Protein AF-A0A167GWU0-F1 (afdb_monomer_lite)

Structure (mmCIF, N/CA/C/O backbone):
data_AF-A0A167GWU0-F1
#
_entry.id   AF-A0A167GWU0-F1
#
loop_
_atom_site.group_PDB
_atom_site.id
_atom_site.type_symbol
_atom_site.label_atom_id
_atom_site.label_alt_id
_atom_site.label_comp_id
_atom_site.label_asym_id
_atom_site.label_entity_id
_atom_site.label_seq_id
_atom_site.pdbx_PDB_ins_code
_atom_site.Cartn_x
_atom_site.Cartn_y
_atom_site.Cartn_z
_atom_site.occupancy
_atom_site.B_iso_or_equiv
_atom_site.auth_seq_id
_atom_site.auth_comp_id
_atom_site.auth_asym_id
_atom_site.auth_atom_id
_atom_site.pdbx_PDB_model_num
ATOM 1 N N . MET A 1 1 ? -17.012 -25.084 9.231 1.00 38.91 1 MET A N 1
ATOM 2 C CA . MET A 1 1 ? -17.156 -23.692 8.754 1.00 38.91 1 MET A CA 1
ATOM 3 C C . MET A 1 1 ? -16.104 -22.849 9.456 1.00 38.91 1 MET A C 1
ATOM 5 O O . MET A 1 1 ? -16.032 -22.906 10.677 1.00 38.91 1 MET A O 1
ATOM 9 N N . GLN A 1 2 ? -15.215 -22.187 8.713 1.00 44.09 2 GLN A N 1
ATOM 10 C CA . GLN A 1 2 ? -14.111 -21.420 9.297 1.00 44.09 2 GLN A CA 1
ATOM 11 C C . GLN A 1 2 ? -14.664 -20.169 9.999 1.00 44.09 2 GLN A C 1
ATOM 13 O O . GLN A 1 2 ? -15.200 -19.278 9.348 1.00 44.09 2 GLN A O 1
ATOM 18 N N . HIS A 1 3 ? -14.544 -20.119 11.328 1.00 43.56 3 HIS A N 1
ATOM 19 C CA . HIS A 1 3 ? -14.848 -18.955 12.165 1.00 43.56 3 HIS A CA 1
ATOM 20 C C . HIS A 1 3 ? -13.765 -17.880 11.988 1.00 43.56 3 HIS A C 1
ATOM 22 O O . HIS A 1 3 ? -12.980 -17.616 12.888 1.00 43.56 3 HIS A O 1
ATOM 28 N N . ASN A 1 4 ? -13.703 -17.272 10.809 1.00 50.03 4 ASN A N 1
ATOM 29 C CA . ASN A 1 4 ? -12.972 -16.027 10.586 1.00 50.03 4 ASN A CA 1
ATOM 30 C C . ASN A 1 4 ? -14.001 -14.965 10.199 1.00 50.03 4 ASN A C 1
ATOM 32 O O . ASN A 1 4 ? -14.009 -14.471 9.074 1.00 50.03 4 ASN A O 1
ATOM 36 N N . ALA A 1 5 ? -14.936 -14.678 11.107 1.00 53.50 5 ALA A N 1
ATOM 37 C CA . ALA A 1 5 ? -15.789 -13.514 10.938 1.00 53.50 5 ALA A CA 1
ATOM 38 C C . ALA A 1 5 ? -14.873 -12.286 10.983 1.00 53.50 5 ALA A C 1
ATOM 40 O O . ALA A 1 5 ? -14.106 -12.119 11.930 1.00 53.50 5 ALA A O 1
ATOM 41 N N . ILE A 1 6 ? -14.901 -11.467 9.933 1.00 60.66 6 ILE A N 1
ATOM 42 C CA . ILE A 1 6 ? -14.272 -10.148 9.942 1.00 60.66 6 ILE A CA 1
ATOM 43 C C . ILE A 1 6 ? -15.038 -9.338 10.991 1.00 60.66 6 ILE A C 1
ATOM 45 O O . ILE A 1 6 ? -16.101 -8.793 10.711 1.00 60.66 6 ILE A O 1
ATOM 49 N N . THR A 1 7 ? -14.560 -9.357 12.232 1.00 53.78 7 THR A N 1
ATOM 50 C CA . THR A 1 7 ? -15.214 -8.657 13.335 1.00 53.78 7 THR A CA 1
ATOM 51 C C . THR A 1 7 ? -14.831 -7.186 13.244 1.00 53.78 7 THR A C 1
ATOM 53 O O . THR A 1 7 ? -13.698 -6.818 13.560 1.00 53.78 7 THR A O 1
ATOM 56 N N . LEU A 1 8 ? -15.768 -6.355 12.784 1.00 60.56 8 LEU A N 1
ATOM 57 C CA . LEU A 1 8 ? -15.692 -4.900 12.930 1.00 60.56 8 LEU A CA 1
ATOM 58 C C . LEU A 1 8 ? -15.507 -4.574 14.420 1.00 60.56 8 LEU A C 1
ATOM 60 O O . LEU A 1 8 ? -16.076 -5.245 15.290 1.00 60.56 8 LEU A O 1
ATOM 64 N N . ARG A 1 9 ? -14.636 -3.611 14.744 1.00 62.53 9 ARG A N 1
ATOM 65 C CA . ARG A 1 9 ? -14.279 -3.339 16.150 1.00 62.53 9 ARG A CA 1
ATOM 66 C C . ARG A 1 9 ? -15.405 -2.596 16.861 1.00 62.53 9 ARG A C 1
ATOM 68 O O . ARG A 1 9 ? -15.515 -2.685 18.087 1.00 62.53 9 ARG A O 1
ATOM 75 N N . SER A 1 10 ? -16.236 -1.891 16.101 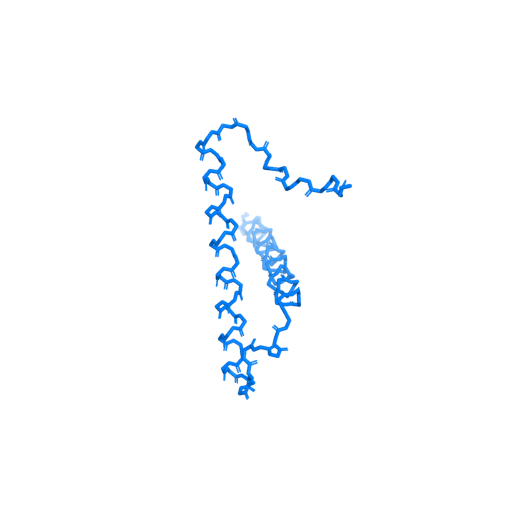1.00 57.38 10 SER A N 1
ATOM 76 C CA . SER A 1 10 ? -17.413 -1.210 16.613 1.00 57.38 10 SER A CA 1
ATOM 77 C C . SER A 1 10 ? -18.695 -2.007 16.403 1.00 57.38 10 SER A C 1
ATOM 79 O O . SER A 1 10 ? -18.858 -2.676 15.394 1.00 57.38 10 SER A O 1
ATOM 81 N N . LYS A 1 11 ? -19.620 -1.890 17.363 1.00 64.12 11 LYS A N 1
ATOM 82 C CA . LYS A 1 11 ? -20.971 -2.479 17.323 1.00 64.12 11 LYS A CA 1
ATOM 83 C C . LYS A 1 11 ? -22.065 -1.429 17.083 1.00 64.12 11 LYS A C 1
ATOM 85 O O . LYS A 1 11 ? -23.242 -1.707 17.297 1.00 64.12 11 LYS A O 1
ATOM 90 N N . THR A 1 12 ? -21.683 -0.197 16.736 1.00 63.97 12 THR A N 1
ATOM 91 C CA . THR A 1 12 ? -22.611 0.888 16.394 1.00 63.97 12 THR A CA 1
ATOM 92 C C . THR A 1 12 ? -22.604 1.120 14.887 1.00 63.97 12 THR A C 1
ATOM 94 O O . THR A 1 12 ? -21.541 1.257 14.285 1.00 63.97 12 THR A O 1
ATOM 97 N N . VAL A 1 13 ? -23.798 1.204 14.294 1.00 69.88 13 VAL A N 1
ATOM 98 C CA . VAL A 1 13 ? -24.017 1.280 12.836 1.00 69.88 13 VAL A CA 1
ATOM 99 C C . VAL A 1 13 ? -23.198 2.400 12.180 1.00 69.88 13 VAL A C 1
ATOM 101 O O . VAL A 1 13 ? -22.617 2.215 11.117 1.00 69.88 13 VAL A O 1
ATOM 104 N N . GLU A 1 14 ? -23.090 3.558 12.830 1.00 71.38 14 GLU A N 1
ATOM 105 C CA .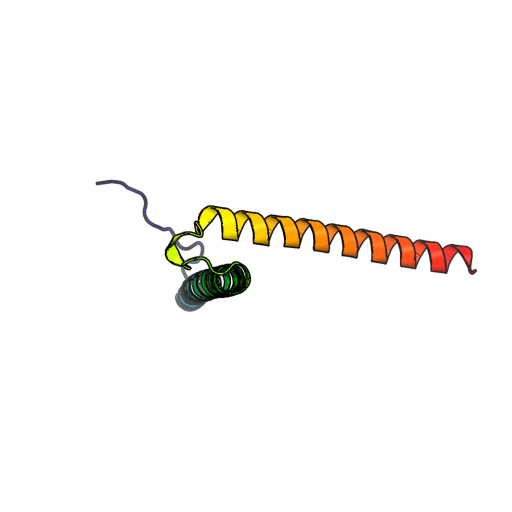 GLU A 1 14 ? -22.340 4.708 12.310 1.00 71.38 14 GLU A CA 1
ATOM 106 C C . GLU A 1 14 ? -20.821 4.460 12.237 1.00 71.38 14 GLU A C 1
ATOM 108 O O . GLU A 1 14 ? -20.176 4.825 11.252 1.00 71.38 14 GLU A O 1
ATOM 113 N N . LEU A 1 15 ? -20.243 3.770 13.227 1.00 69.69 15 LEU A N 1
ATOM 114 C CA . LEU A 1 15 ? -18.820 3.416 13.202 1.00 69.69 15 LEU A CA 1
ATOM 115 C C . LEU A 1 15 ? -18.532 2.256 12.242 1.00 69.69 15 LEU A C 1
ATOM 117 O O . LEU A 1 15 ? -17.451 2.219 11.664 1.00 69.69 15 LEU A O 1
ATOM 121 N N . GLU A 1 16 ? -19.471 1.331 12.038 1.00 74.00 16 GLU A N 1
ATOM 122 C CA . GLU A 1 16 ? -19.321 0.267 11.036 1.00 74.00 16 GLU A CA 1
ATOM 123 C C . GLU A 1 16 ? -19.218 0.848 9.619 1.00 74.00 16 GLU A C 1
ATOM 125 O O . GLU A 1 16 ? -18.341 0.446 8.848 1.00 74.00 16 GLU A O 1
ATOM 130 N N . TYR A 1 17 ? -20.037 1.857 9.289 1.00 76.38 17 TYR A N 1
ATOM 131 C CA . TYR A 1 17 ? -19.887 2.601 8.037 1.00 76.38 17 TYR A CA 1
ATOM 132 C C . TYR A 1 17 ? -18.513 3.262 7.948 1.00 76.38 17 TYR A C 1
ATOM 134 O O . TYR A 1 17 ? -17.852 3.148 6.919 1.00 76.38 17 TYR A O 1
ATOM 142 N N . GLN A 1 18 ? -18.048 3.920 9.011 1.00 81.25 18 GLN A N 1
ATOM 143 C CA . GLN A 1 18 ? -16.730 4.554 9.017 1.00 81.25 18 GLN A CA 1
ATOM 144 C C . GLN A 1 18 ? -15.590 3.542 8.812 1.00 81.25 18 GLN A C 1
ATOM 146 O O . GLN A 1 18 ? -14.648 3.824 8.070 1.00 81.25 18 GLN A O 1
ATOM 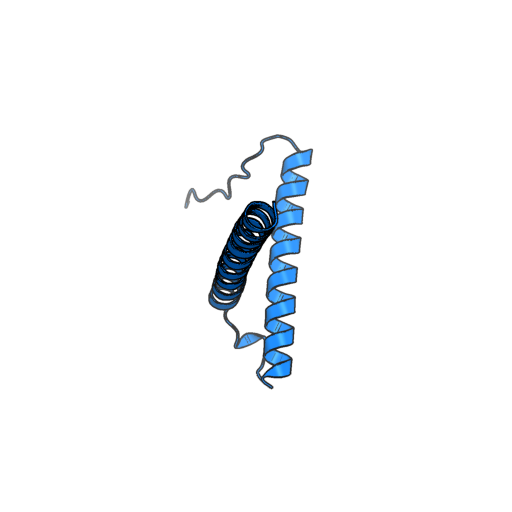151 N N . GLU A 1 19 ? -15.670 2.361 9.426 1.00 81.31 19 GLU A N 1
ATOM 152 C CA . GLU A 1 19 ? -14.685 1.288 9.266 1.00 81.31 19 GLU A CA 1
ATOM 153 C C . GLU A 1 19 ? -14.700 0.717 7.838 1.00 81.31 19 GLU A C 1
ATOM 155 O O . GLU A 1 19 ? -13.637 0.555 7.231 1.00 81.31 19 GLU A O 1
ATOM 160 N N . LEU A 1 20 ? -15.883 0.489 7.255 1.00 84.69 20 LEU A N 1
ATOM 161 C CA . LEU A 1 20 ? -16.023 -0.006 5.883 1.00 84.69 20 LEU A CA 1
ATOM 162 C C . LEU A 1 20 ? -15.553 1.025 4.849 1.00 84.69 20 LEU A C 1
ATOM 164 O O . LEU A 1 20 ? -14.775 0.692 3.951 1.00 84.69 20 LEU A O 1
ATOM 168 N N . TRP A 1 21 ? -15.982 2.281 4.984 1.00 89.06 21 TRP A N 1
ATOM 169 C CA . TRP A 1 21 ? -15.541 3.372 4.115 1.00 89.06 21 TRP A CA 1
ATOM 170 C C . TRP A 1 21 ? -14.043 3.617 4.263 1.00 89.06 21 TRP A C 1
ATOM 172 O O . TRP A 1 21 ? -13.361 3.793 3.257 1.00 89.06 21 TRP A O 1
ATOM 182 N N . GLY A 1 22 ? -13.508 3.556 5.484 1.00 87.94 22 GLY A N 1
ATOM 183 C CA . GLY A 1 22 ? -12.075 3.659 5.746 1.00 87.94 22 GLY A CA 1
ATOM 184 C C . GLY A 1 22 ? -11.278 2.547 5.067 1.00 87.94 22 GLY A C 1
ATOM 185 O O . GLY A 1 22 ? -10.262 2.820 4.424 1.00 87.94 22 GLY A O 1
ATOM 186 N N . LEU A 1 23 ? -11.764 1.304 5.133 1.00 86.62 23 LEU A N 1
ATOM 187 C CA . LEU A 1 23 ? -11.141 0.169 4.456 1.00 86.62 23 LEU A CA 1
ATOM 188 C C . LEU A 1 23 ? -11.209 0.312 2.929 1.00 86.62 23 LEU A C 1
ATOM 190 O O . LEU A 1 23 ? -10.199 0.116 2.250 1.00 86.62 23 LEU A O 1
ATOM 194 N N . MET A 1 24 ? -12.371 0.686 2.385 1.00 89.31 24 MET A N 1
ATOM 195 C CA . MET A 1 24 ? -12.565 0.842 0.942 1.00 89.31 24 MET A CA 1
ATOM 196 C C . MET A 1 24 ? -11.730 1.999 0.378 1.00 89.31 24 MET A C 1
ATOM 198 O O . MET A 1 24 ? -11.082 1.852 -0.660 1.00 89.31 24 MET A O 1
ATOM 202 N N . LEU A 1 25 ? -11.681 3.133 1.082 1.00 90.12 25 LEU A N 1
ATOM 203 C CA . LEU A 1 25 ? -10.821 4.265 0.736 1.00 90.12 25 LEU A CA 1
ATOM 204 C C . LEU A 1 25 ? -9.341 3.881 0.815 1.00 90.12 25 LEU A C 1
ATOM 206 O O . LEU A 1 25 ? -8.593 4.162 -0.119 1.00 90.12 25 LEU A O 1
ATOM 210 N N . GLY A 1 26 ? -8.924 3.191 1.879 1.00 89.62 26 GLY A N 1
ATOM 211 C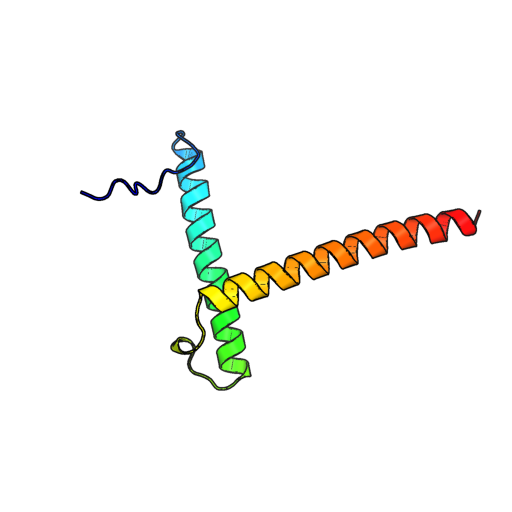 CA . GLY A 1 26 ? -7.547 2.722 2.042 1.00 89.62 26 GLY A CA 1
ATOM 212 C C . GLY A 1 26 ? -7.110 1.772 0.925 1.00 89.62 26 GLY A C 1
ATOM 213 O O . GLY A 1 26 ? -6.031 1.941 0.355 1.00 89.62 26 GLY A O 1
ATOM 214 N N . TYR A 1 27 ? -7.966 0.815 0.553 1.00 87.62 27 TYR A N 1
ATOM 215 C CA . TYR A 1 27 ? -7.713 -0.098 -0.563 1.00 87.62 27 TYR A CA 1
ATOM 216 C C . TYR A 1 27 ? -7.532 0.655 -1.886 1.00 87.62 27 TYR A C 1
ATOM 218 O O . TYR A 1 27 ? -6.539 0.447 -2.590 1.00 87.62 27 TYR A O 1
ATOM 226 N N . ASN A 1 28 ? -8.464 1.558 -2.205 1.00 89.69 28 ASN A N 1
ATOM 227 C CA . ASN A 1 28 ? -8.424 2.333 -3.444 1.00 89.69 28 ASN A CA 1
ATOM 228 C C . ASN A 1 28 ? -7.201 3.255 -3.503 1.00 89.69 28 ASN A C 1
ATOM 230 O O . ASN A 1 28 ? -6.575 3.371 -4.557 1.00 89.69 28 ASN A O 1
ATOM 234 N N . LEU A 1 29 ? -6.811 3.852 -2.375 1.00 89.81 29 LEU A N 1
ATOM 235 C CA . LEU A 1 29 ? -5.625 4.698 -2.285 1.00 89.81 29 LEU A CA 1
ATOM 236 C C . LEU A 1 29 ? -4.345 3.905 -2.575 1.00 89.81 29 LEU A C 1
ATOM 238 O O . LEU A 1 29 ? -3.561 4.294 -3.436 1.00 89.81 29 LEU A O 1
ATOM 242 N N . VAL A 1 30 ? -4.153 2.756 -1.920 1.00 88.44 30 VAL A N 1
ATOM 243 C CA . VAL A 1 30 ? -2.970 1.912 -2.156 1.00 88.44 30 VAL A CA 1
ATOM 244 C C . VAL A 1 30 ? -2.929 1.412 -3.601 1.00 88.44 30 VAL A C 1
ATOM 246 O O . VAL A 1 30 ? -1.867 1.411 -4.224 1.00 88.44 30 VAL A O 1
ATOM 249 N N . ARG A 1 31 ? -4.074 1.010 -4.169 1.00 85.06 31 ARG A N 1
ATOM 250 C CA . ARG A 1 31 ? -4.152 0.578 -5.575 1.00 85.06 31 ARG A CA 1
ATOM 251 C C . ARG A 1 31 ? -3.846 1.713 -6.549 1.00 85.06 31 ARG A C 1
ATOM 253 O O . ARG A 1 31 ? -3.214 1.457 -7.576 1.00 85.06 31 ARG A O 1
ATOM 260 N N . ARG A 1 32 ? -4.243 2.948 -6.235 1.00 87.25 32 ARG A N 1
ATOM 261 C CA . ARG A 1 32 ? -3.901 4.136 -7.024 1.00 87.25 32 ARG A CA 1
ATOM 262 C C . ARG A 1 32 ? -2.396 4.388 -7.025 1.00 87.25 32 ARG A C 1
ATOM 264 O O . ARG A 1 32 ? -1.818 4.494 -8.101 1.00 87.25 32 ARG A O 1
ATOM 271 N N . GLU A 1 33 ? -1.759 4.412 -5.858 1.00 86.19 33 GLU A N 1
ATOM 272 C CA . GLU A 1 33 ? -0.308 4.631 -5.747 1.00 86.19 33 GLU A CA 1
ATOM 273 C C . GLU A 1 33 ? 0.490 3.514 -6.433 1.00 86.19 33 GLU A C 1
ATOM 275 O O . GLU A 1 33 ? 1.436 3.782 -7.174 1.00 86.19 33 GLU A O 1
ATOM 280 N N . ALA A 1 34 ? 0.054 2.259 -6.285 1.00 85.75 34 ALA A N 1
ATOM 281 C CA . ALA A 1 34 ? 0.633 1.137 -7.018 1.00 85.75 34 ALA A CA 1
ATOM 282 C C . ALA A 1 34 ? 0.485 1.314 -8.539 1.00 85.75 34 ALA A C 1
ATOM 284 O O . ALA A 1 34 ? 1.441 1.106 -9.278 1.00 85.75 34 ALA A O 1
ATOM 285 N N . SER A 1 35 ? -0.681 1.746 -9.024 1.00 85.25 35 SER A N 1
ATOM 286 C CA . SER A 1 35 ? -0.902 1.970 -10.460 1.00 85.25 35 SER A CA 1
ATOM 287 C C . SER A 1 35 ? -0.043 3.116 -11.003 1.00 85.25 35 SER A C 1
ATOM 289 O O . SER A 1 35 ? 0.515 2.997 -12.090 1.00 85.25 35 SER A O 1
ATOM 291 N N . LEU A 1 36 ? 0.129 4.199 -10.240 1.00 85.69 36 LEU A N 1
ATOM 292 C CA . LEU A 1 36 ? 1.019 5.308 -10.604 1.00 85.69 36 LEU A CA 1
ATOM 293 C C . LEU A 1 36 ? 2.491 4.877 -10.650 1.00 85.69 36 LEU A C 1
ATOM 295 O O . LEU A 1 36 ? 3.219 5.258 -11.572 1.00 85.69 36 LEU A O 1
ATOM 299 N N . ALA A 1 37 ? 2.918 4.038 -9.704 1.00 84.56 37 ALA A N 1
ATOM 300 C CA . ALA A 1 37 ? 4.243 3.429 -9.733 1.00 84.56 37 ALA A CA 1
ATOM 301 C C . ALA A 1 37 ? 4.403 2.507 -10.955 1.00 84.56 37 ALA A C 1
ATOM 303 O O . ALA A 1 37 ? 5.415 2.578 -11.649 1.00 84.56 37 ALA A O 1
ATOM 304 N N . ALA A 1 38 ? 3.389 1.698 -11.279 1.00 84.88 38 ALA A N 1
ATOM 305 C CA . ALA A 1 38 ? 3.401 0.828 -12.456 1.00 84.88 38 ALA A CA 1
ATOM 306 C C . ALA A 1 38 ? 3.565 1.626 -13.756 1.00 84.88 38 ALA A C 1
ATOM 308 O O . ALA A 1 38 ? 4.424 1.296 -14.572 1.00 84.88 38 ALA A O 1
ATOM 309 N N . VAL A 1 39 ? 2.804 2.716 -13.910 1.00 85.88 39 VAL A N 1
ATOM 310 C CA . VAL A 1 39 ? 2.900 3.624 -15.063 1.00 85.88 39 VAL A CA 1
ATOM 311 C C . VAL A 1 39 ? 4.294 4.245 -15.151 1.00 85.88 39 VAL A C 1
ATOM 313 O O . VAL A 1 39 ? 4.913 4.205 -16.214 1.00 85.88 39 VAL A O 1
ATOM 316 N N . SER A 1 40 ? 4.832 4.738 -14.032 1.00 84.88 40 SER A N 1
ATOM 317 C CA . SER A 1 40 ? 6.189 5.305 -13.967 1.00 84.88 40 SER A CA 1
ATOM 318 C C . SER A 1 40 ? 7.272 4.293 -14.361 1.00 84.88 40 SER A C 1
ATOM 320 O O 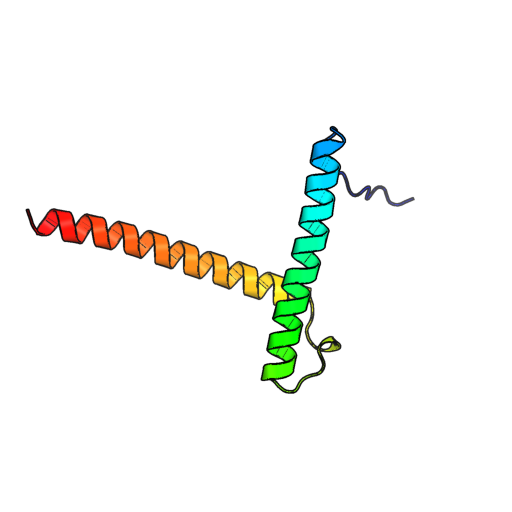. SER A 1 40 ? 8.259 4.650 -15.001 1.00 84.88 40 SER A O 1
ATOM 322 N N . HIS A 1 41 ? 7.075 3.015 -14.028 1.00 82.56 41 HIS A N 1
ATOM 323 C CA . HIS A 1 41 ? 8.011 1.932 -14.329 1.00 82.56 41 HIS A CA 1
ATOM 324 C C . HIS A 1 41 ? 7.695 1.163 -15.626 1.00 82.56 41 HIS A C 1
ATOM 326 O O . HIS A 1 41 ? 8.373 0.177 -15.914 1.00 82.56 41 HIS A O 1
ATOM 332 N N . LYS A 1 42 ? 6.705 1.604 -16.423 1.00 81.44 42 LYS A N 1
ATOM 333 C CA . LYS A 1 42 ? 6.228 0.934 -17.654 1.00 81.44 42 LYS A CA 1
ATOM 334 C C . LYS A 1 42 ? 5.866 -0.548 -17.447 1.00 81.44 42 LYS A C 1
ATOM 336 O O . LYS A 1 42 ? 6.064 -1.373 -18.337 1.00 81.44 42 LYS A O 1
ATOM 341 N N . ARG A 1 43 ? 5.366 -0.890 -16.261 1.00 77.94 43 ARG A N 1
ATOM 342 C CA . ARG A 1 43 ? 4.925 -2.239 -15.878 1.00 77.94 43 ARG A CA 1
ATOM 343 C C . ARG A 1 43 ? 3.405 -2.308 -15.851 1.00 77.94 43 ARG A C 1
ATOM 345 O O . ARG A 1 43 ? 2.734 -1.283 -15.714 1.00 77.94 43 ARG A O 1
ATOM 352 N N . ALA A 1 44 ? 2.848 -3.509 -15.959 1.00 76.12 44 ALA A N 1
ATOM 353 C CA . ALA A 1 44 ? 1.409 -3.669 -15.815 1.00 76.12 44 ALA A CA 1
ATOM 354 C C . ALA A 1 44 ? 1.020 -3.515 -14.327 1.00 76.12 44 ALA A C 1
ATOM 356 O O . ALA A 1 44 ? 1.674 -4.099 -13.461 1.00 76.12 44 ALA A O 1
ATOM 357 N N . PRO A 1 45 ? -0.070 -2.798 -13.987 1.00 67.75 45 PRO A N 1
ATOM 358 C CA . PRO A 1 45 ? -0.520 -2.635 -12.596 1.00 67.75 45 PRO A CA 1
ATOM 359 C C . PRO A 1 45 ? -0.813 -3.954 -11.865 1.00 67.75 45 PRO A C 1
ATOM 361 O O . PRO A 1 45 ? -0.812 -4.001 -10.636 1.00 67.75 45 PRO A O 1
ATOM 364 N N . ASN A 1 46 ? -1.051 -5.035 -12.614 1.00 74.19 46 ASN A N 1
ATOM 365 C CA . ASN A 1 46 ? -1.271 -6.379 -12.082 1.00 74.19 46 ASN A CA 1
ATOM 366 C C . ASN A 1 46 ? 0.019 -7.083 -11.631 1.00 74.19 46 ASN A C 1
ATOM 368 O O . ASN A 1 46 ? -0.062 -8.065 -10.900 1.00 74.19 46 ASN A O 1
ATOM 372 N N . GLU A 1 47 ? 1.195 -6.589 -12.025 1.00 75.62 47 GLU A N 1
ATOM 373 C CA . GLU A 1 47 ? 2.490 -7.141 -11.603 1.00 75.62 47 GLU A CA 1
ATOM 374 C C . GLU A 1 47 ? 2.917 -6.627 -10.220 1.00 75.62 47 GLU A C 1
ATOM 376 O O . GLU A 1 47 ? 3.787 -7.212 -9.573 1.00 75.62 47 GLU A O 1
ATOM 381 N N . ILE A 1 48 ? 2.299 -5.545 -9.731 1.00 79.50 48 ILE A N 1
ATOM 382 C CA . ILE A 1 48 ? 2.594 -4.991 -8.410 1.00 79.50 48 ILE A CA 1
ATOM 383 C C . ILE A 1 48 ? 1.711 -5.670 -7.367 1.00 79.50 48 ILE A C 1
ATOM 385 O O . ILE A 1 48 ? 0.495 -5.479 -7.301 1.00 79.50 48 ILE A O 1
ATOM 389 N N . SER A 1 49 ? 2.352 -6.450 -6.498 1.00 82.50 49 SER A N 1
ATOM 390 C CA . SER A 1 49 ? 1.680 -7.092 -5.374 1.00 82.50 49 SER A CA 1
ATOM 391 C C . SER A 1 49 ? 1.198 -6.059 -4.353 1.00 82.50 49 SER A C 1
ATOM 393 O O . SER A 1 49 ? 1.976 -5.266 -3.816 1.00 82.50 49 SER A O 1
ATOM 395 N N . PHE A 1 50 ? -0.094 -6.127 -4.026 1.00 81.81 50 PHE A N 1
ATOM 396 C CA . PHE A 1 50 ? -0.738 -5.259 -3.038 1.00 81.81 50 PHE A CA 1
ATOM 397 C C . PHE A 1 50 ? -0.038 -5.303 -1.671 1.00 81.81 50 PHE A C 1
ATOM 399 O O . PHE A 1 50 ? 0.165 -4.269 -1.040 1.00 81.81 50 PHE A O 1
ATOM 406 N N . LYS A 1 51 ? 0.405 -6.492 -1.237 1.00 85.56 51 LYS A N 1
ATOM 407 C CA . LYS A 1 51 ? 1.102 -6.677 0.044 1.00 85.56 51 LYS A CA 1
ATOM 408 C C . LYS A 1 51 ? 2.396 -5.864 0.108 1.00 85.56 51 LYS A C 1
ATOM 410 O O . LYS A 1 51 ? 2.651 -5.207 1.115 1.00 85.56 51 LYS A O 1
ATOM 415 N N . TYR A 1 52 ? 3.186 -5.889 -0.964 1.00 84.50 52 TYR A N 1
ATOM 416 C CA . TYR A 1 52 ? 4.438 -5.138 -1.038 1.00 84.50 52 TYR A CA 1
ATOM 417 C C . TYR A 1 52 ? 4.188 -3.630 -1.123 1.00 84.50 52 TYR A C 1
ATOM 419 O O . TYR A 1 52 ? 4.862 -2.875 -0.428 1.00 84.50 52 TYR A O 1
ATOM 427 N N . ALA A 1 53 ? 3.177 -3.194 -1.884 1.00 85.88 53 ALA A N 1
ATOM 428 C CA . ALA A 1 53 ? 2.787 -1.785 -1.942 1.00 85.88 53 ALA A CA 1
ATOM 429 C C . ALA A 1 53 ? 2.371 -1.246 -0.558 1.00 85.88 53 ALA A C 1
ATOM 431 O O . ALA A 1 53 ? 2.877 -0.213 -0.123 1.00 85.88 53 ALA A O 1
ATOM 432 N N . CYS A 1 54 ? 1.532 -1.979 0.185 1.00 86.25 54 CYS A N 1
ATOM 433 C CA . CYS A 1 54 ? 1.156 -1.619 1.557 1.00 86.25 54 CYS A CA 1
ATOM 434 C C . CYS A 1 54 ? 2.364 -1.535 2.498 1.00 86.25 54 CYS A C 1
ATOM 436 O O . CYS A 1 54 ? 2.490 -0.576 3.258 1.00 86.25 54 CYS A O 1
ATOM 438 N N . GLN A 1 55 ? 3.253 -2.533 2.465 1.00 88.75 55 GLN A N 1
ATOM 439 C CA . GLN A 1 55 ? 4.445 -2.554 3.317 1.00 88.75 55 GLN A CA 1
ATOM 440 C C . GLN A 1 55 ? 5.387 -1.389 3.009 1.00 88.75 55 GLN A C 1
ATOM 442 O O . GLN A 1 55 ? 5.924 -0.782 3.934 1.00 88.75 55 GLN A O 1
ATOM 447 N N . PHE A 1 56 ? 5.553 -1.060 1.727 1.00 88.44 56 PHE A N 1
ATOM 448 C CA . PHE A 1 56 ? 6.369 0.061 1.286 1.00 88.44 56 PHE A CA 1
ATOM 449 C C . PHE A 1 56 ? 5.783 1.403 1.738 1.00 88.44 56 PHE A C 1
ATOM 451 O O . PHE A 1 56 ? 6.480 2.196 2.360 1.00 88.44 56 PHE A O 1
ATOM 458 N N . ILE A 1 57 ? 4.490 1.644 1.514 1.00 87.06 57 ILE A N 1
ATOM 459 C CA . ILE A 1 57 ? 3.832 2.878 1.974 1.00 87.06 57 ILE A CA 1
ATOM 460 C C . ILE A 1 57 ? 3.942 3.001 3.503 1.00 87.06 57 ILE A C 1
ATOM 462 O O . ILE A 1 57 ? 4.306 4.055 4.025 1.00 87.06 57 ILE A O 1
ATOM 466 N N . GLY A 1 58 ? 3.713 1.908 4.235 1.00 88.19 58 GLY A N 1
ATOM 467 C CA . GLY A 1 58 ? 3.837 1.886 5.692 1.00 88.19 58 GLY A CA 1
ATOM 468 C C . GLY A 1 58 ? 5.260 2.148 6.199 1.00 88.19 58 GLY A C 1
ATOM 469 O O . GLY A 1 58 ? 5.431 2.815 7.220 1.00 88.19 58 GLY A O 1
ATOM 470 N N . SER A 1 59 ? 6.293 1.651 5.511 1.00 89.31 59 SER A N 1
ATOM 471 C CA . SER A 1 59 ? 7.684 1.922 5.891 1.00 89.31 59 SER A CA 1
ATOM 472 C C . SER A 1 59 ? 8.065 3.379 5.628 1.00 89.31 59 SER A C 1
ATOM 474 O O . SER A 1 59 ? 8.678 3.998 6.497 1.00 89.31 59 SER A O 1
ATOM 476 N N . GLN A 1 60 ? 7.627 3.960 4.507 1.00 87.12 60 GLN A N 1
ATOM 477 C CA . GLN A 1 60 ? 7.860 5.373 4.197 1.00 87.12 60 GLN A CA 1
ATOM 478 C C . GLN A 1 60 ? 7.192 6.297 5.215 1.00 87.12 60 GLN A C 1
ATOM 480 O O . GLN A 1 60 ? 7.830 7.223 5.712 1.00 87.12 60 GLN A O 1
ATOM 485 N N . LEU A 1 61 ? 5.954 6.000 5.622 1.00 86.44 61 LEU A N 1
ATOM 486 C CA . LEU A 1 61 ? 5.270 6.759 6.672 1.00 86.44 61 LEU A CA 1
ATOM 487 C C . LEU A 1 61 ? 6.029 6.721 8.006 1.00 86.44 61 LEU A C 1
ATOM 489 O O . LEU A 1 61 ? 6.175 7.755 8.656 1.00 86.44 61 LEU A O 1
ATOM 493 N N . LYS A 1 62 ? 6.576 5.563 8.401 1.00 86.56 62 LYS A N 1
ATOM 494 C CA . LYS A 1 62 ? 7.423 5.451 9.604 1.00 86.56 62 LYS A CA 1
ATOM 495 C C . LYS A 1 62 ? 8.701 6.282 9.484 1.00 86.56 62 LYS A C 1
ATOM 497 O O . LYS A 1 62 ? 9.083 6.956 10.437 1.00 86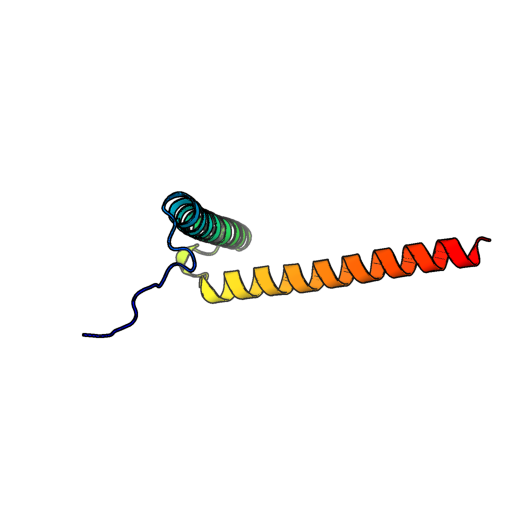.56 62 LYS A O 1
ATOM 502 N N . VAL A 1 63 ? 9.362 6.245 8.326 1.00 88.88 63 VAL A N 1
ATOM 503 C CA . VAL A 1 63 ? 10.578 7.034 8.069 1.00 88.88 63 VAL A CA 1
ATOM 504 C C . VAL A 1 63 ? 10.274 8.530 8.133 1.00 88.88 63 VAL A C 1
ATOM 506 O O . VAL A 1 63 ? 10.990 9.261 8.813 1.00 88.88 63 VAL A O 1
ATOM 509 N N . MET A 1 64 ? 9.191 8.982 7.501 1.00 84.19 64 MET A N 1
ATOM 510 C CA . MET A 1 64 ? 8.759 10.382 7.526 1.00 84.19 64 MET A CA 1
ATOM 511 C C . MET A 1 64 ? 8.365 10.840 8.934 1.00 84.19 64 MET A C 1
ATOM 513 O O . MET A 1 64 ? 8.780 11.916 9.357 1.00 84.19 64 MET A O 1
ATOM 517 N N . ALA A 1 65 ? 7.647 10.013 9.699 1.00 83.19 65 ALA A N 1
ATOM 518 C CA . ALA A 1 65 ? 7.318 10.307 11.094 1.00 83.19 65 ALA A CA 1
ATOM 519 C C . ALA A 1 65 ? 8.581 10.453 11.964 1.00 83.19 65 ALA A C 1
ATOM 521 O O . ALA A 1 65 ? 8.678 11.368 12.782 1.00 83.19 65 ALA A O 1
ATOM 522 N N . ASN A 1 66 ? 9.584 9.600 11.742 1.00 80.19 66 ASN A N 1
ATOM 523 C CA . ASN A 1 66 ? 10.877 9.690 12.421 1.00 80.19 66 ASN A CA 1
ATOM 524 C C . ASN A 1 66 ? 11.717 10.896 11.966 1.00 80.19 66 ASN A C 1
ATOM 526 O O . ASN A 1 66 ? 12.499 11.435 12.746 1.00 80.19 66 ASN A O 1
ATOM 530 N N . ALA A 1 67 ? 11.597 11.323 10.709 1.00 78.50 67 ALA A N 1
ATOM 531 C CA . ALA A 1 67 ? 12.247 12.537 10.223 1.00 78.50 67 ALA A CA 1
ATOM 532 C C . ALA A 1 67 ? 11.607 13.788 10.845 1.00 78.50 67 ALA A C 1
ATOM 534 O O . ALA A 1 67 ? 12.316 14.690 11.292 1.00 78.50 67 ALA A O 1
ATOM 535 N N . LEU A 1 68 ? 10.277 13.803 10.939 1.00 74.62 68 LEU A N 1
ATOM 536 C CA . LEU A 1 68 ? 9.512 14.880 11.550 1.00 74.62 68 LEU A CA 1
ATOM 537 C C . LEU A 1 68 ? 9.834 15.025 13.047 1.00 74.62 68 LEU A C 1
ATOM 539 O O . LEU A 1 68 ? 10.078 16.135 13.519 1.00 74.62 68 LEU A O 1
ATOM 543 N N . SER A 1 69 ? 9.911 13.917 13.794 1.00 71.81 69 SER A N 1
ATOM 544 C CA . SER A 1 69 ? 10.285 13.958 15.215 1.00 71.81 69 SER A CA 1
ATOM 545 C C . SER A 1 69 ? 11.686 14.542 15.420 1.00 71.81 69 SER A C 1
ATOM 547 O O . SER A 1 69 ? 11.864 15.430 16.253 1.00 71.81 69 SER A O 1
ATOM 549 N N . LYS A 1 70 ? 12.661 14.136 14.596 1.00 68.94 70 LYS A N 1
ATOM 550 C CA . LYS A 1 70 ? 14.019 14.699 14.614 1.00 68.94 70 LYS A CA 1
ATOM 551 C C . LYS A 1 70 ? 14.038 16.192 14.292 1.00 68.94 70 LYS A C 1
ATOM 553 O O . LYS A 1 70 ? 14.741 16.934 14.973 1.00 68.94 70 LYS A O 1
ATOM 558 N N . GLN A 1 71 ? 13.268 16.646 13.303 1.00 68.94 71 GLN A N 1
ATOM 559 C CA . GLN A 1 71 ? 13.176 18.070 12.962 1.00 68.94 71 GLN A CA 1
ATOM 560 C C . GLN A 1 71 ? 12.636 18.904 14.124 1.00 68.94 71 GLN A C 1
ATOM 562 O O . GLN A 1 71 ? 13.230 19.930 14.451 1.00 68.94 71 GLN A O 1
ATOM 567 N N . TYR A 1 72 ? 11.569 18.457 14.795 1.00 67.50 72 TYR A N 1
ATOM 568 C CA . TYR A 1 72 ? 11.063 19.156 15.976 1.00 67.50 72 TYR A CA 1
ATOM 569 C C . TYR A 1 72 ? 12.104 19.184 17.099 1.00 67.50 72 TYR A C 1
ATOM 571 O O . TYR A 1 72 ? 12.380 20.253 17.640 1.00 67.50 72 TYR A O 1
ATOM 579 N N . THR A 1 73 ? 12.755 18.058 17.411 1.00 60.59 73 THR A N 1
ATOM 580 C CA . THR A 1 73 ? 13.812 18.013 18.437 1.00 60.59 73 THR A CA 1
ATOM 581 C C . THR A 1 73 ? 14.993 18.935 18.100 1.00 60.59 73 THR A C 1
ATOM 583 O O . THR A 1 73 ? 15.482 19.652 18.975 1.00 60.59 73 THR A O 1
ATOM 586 N N . GLN A 1 74 ? 15.426 18.979 16.838 1.00 62.44 74 GLN A N 1
ATOM 587 C CA . GLN A 1 74 ? 16.502 19.861 16.380 1.00 62.44 74 GLN A CA 1
ATOM 588 C C . GLN A 1 74 ? 16.092 21.340 16.434 1.00 62.44 74 GLN A C 1
ATOM 590 O O . GLN A 1 74 ? 16.873 22.174 16.890 1.00 62.44 74 GLN A O 1
ATOM 595 N N . ALA A 1 75 ? 14.859 21.671 16.041 1.00 61.12 75 ALA A N 1
ATOM 596 C CA . ALA A 1 75 ? 14.323 23.028 16.113 1.00 61.12 75 ALA A CA 1
ATOM 597 C C . ALA A 1 75 ? 14.206 23.533 17.565 1.00 61.12 75 ALA A C 1
ATOM 599 O O . ALA A 1 75 ? 14.511 24.696 17.837 1.00 61.12 75 ALA A O 1
ATOM 600 N N . PHE A 1 76 ? 13.833 22.664 18.513 1.00 59.38 76 PHE A N 1
ATOM 601 C CA . PHE A 1 76 ? 13.827 22.992 19.943 1.00 59.38 76 PHE A CA 1
ATOM 602 C C . PHE A 1 76 ? 15.238 23.224 20.499 1.00 59.38 76 PHE A C 1
ATOM 604 O O . PHE A 1 76 ? 15.444 24.190 21.234 1.00 59.38 76 PHE A O 1
ATOM 611 N N . ASN A 1 77 ? 16.218 22.387 20.143 1.00 59.38 77 ASN A N 1
ATOM 612 C CA . ASN A 1 77 ? 17.600 22.573 20.598 1.00 59.38 77 ASN A CA 1
ATOM 613 C C . ASN A 1 77 ? 18.261 23.810 19.975 1.00 59.38 77 ASN A C 1
ATOM 615 O O . ASN A 1 77 ? 18.923 24.561 20.682 1.00 59.38 77 ASN A O 1
ATOM 619 N N . CYS A 1 78 ? 18.029 24.087 18.690 1.00 52.25 78 CYS A N 1
ATOM 620 C CA . CYS A 1 78 ? 18.564 25.279 18.028 1.00 52.25 78 CYS A CA 1
ATOM 621 C C . CYS A 1 78 ? 18.017 26.579 18.651 1.00 52.25 78 CYS A C 1
ATOM 623 O O . CYS A 1 78 ? 18.782 27.506 18.906 1.00 52.25 78 CYS A O 1
ATOM 625 N N . LYS A 1 79 ? 16.726 26.623 19.021 1.00 58.59 79 LYS A N 1
ATOM 626 C CA . LYS A 1 79 ? 16.147 27.762 19.762 1.00 58.59 79 LYS A CA 1
ATOM 627 C C . LYS A 1 79 ? 16.639 27.892 21.208 1.00 58.59 79 LYS A C 1
ATOM 629 O O . LYS A 1 79 ? 16.560 28.982 21.763 1.00 58.59 79 LYS A O 1
ATOM 634 N N . ARG A 1 80 ? 17.115 26.809 21.830 1.00 54.16 80 ARG A N 1
ATOM 635 C CA . ARG A 1 80 ? 17.648 26.822 23.203 1.00 54.16 80 ARG A CA 1
ATOM 636 C C . ARG A 1 80 ? 19.092 27.330 23.271 1.00 54.16 80 ARG A C 1
ATOM 638 O O . ARG A 1 80 ? 19.454 27.906 24.282 1.00 54.16 80 ARG A O 1
ATOM 645 N N . ILE A 1 81 ? 19.887 27.126 22.219 1.00 56.03 81 ILE A N 1
ATOM 646 C CA . ILE A 1 81 ? 21.289 27.583 22.136 1.00 56.03 81 ILE A CA 1
ATOM 647 C C . ILE A 1 81 ? 21.374 29.067 21.719 1.00 56.03 81 ILE A C 1
ATOM 649 O O . ILE A 1 81 ? 22.373 29.726 21.971 1.00 56.03 81 ILE A O 1
ATOM 653 N N . ALA A 1 82 ? 20.320 29.605 21.097 1.00 56.09 82 ALA A N 1
ATOM 654 C CA . ALA A 1 82 ? 20.229 31.003 20.662 1.00 56.09 82 ALA A CA 1
ATOM 655 C C . ALA A 1 82 ? 19.669 31.970 21.735 1.00 56.09 82 ALA A C 1
ATOM 657 O O . ALA A 1 82 ? 19.229 33.069 21.393 1.00 56.09 82 ALA A O 1
ATOM 658 N N . LYS A 1 83 ? 19.634 31.554 23.005 1.00 51.97 83 LYS A N 1
ATOM 659 C CA . LYS A 1 83 ? 19.226 32.349 24.172 1.00 51.97 83 LYS A CA 1
ATOM 660 C C . LYS A 1 83 ? 20.365 32.378 25.177 1.00 51.97 83 LYS A C 1
ATOM 662 O O . LYS A 1 83 ? 20.536 33.445 25.799 1.00 51.97 83 LYS A O 1
#

Foldseek 3Di:
DDPPDPDDPDPDPVVVVVVVVVVVVVQVVLLVVLCVVCVVVVHDSVVDDSVVSVVVVVVVVVVVVVVVVVVVVVVVVVVVVVD

Radius of gyration: 19.84 Å; chains: 1; bounding box: 45×56×42 Å

Organism: NCBI:txid1365253

pLDDT: mean 75.03, std 13.56, range [38.91, 90.12]

Secondary structure (DSSP, 8-state):
--------S--SHHHHHHHHHHHHHHHHHHHHHHHHHHHHTT--GGGS-HHHHHHHHHHHHHHHHHHHHHHHHHHHHHHHHT-

Sequence (83 aa):
MQHNAITLRSKTVELEYQELWGLMLGYNLVRREASLAAVSHKRAPNEISFKYACQFIGSQLKVMANALSKQYTQAFNCKRIAK